Protein AF-A0A6A6W1K2-F1 (afdb_monomer_lite)

Structure (mmCIF, N/CA/C/O backbone):
data_AF-A0A6A6W1K2-F1
#
_entry.id   AF-A0A6A6W1K2-F1
#
loop_
_atom_site.group_PDB
_atom_site.id
_atom_site.type_symbol
_atom_site.label_atom_id
_atom_site.label_alt_id
_atom_site.label_comp_id
_atom_site.label_asym_id
_atom_site.label_entity_id
_atom_site.label_seq_id
_atom_site.pdbx_PDB_ins_code
_atom_site.Cartn_x
_atom_site.Cartn_y
_atom_site.Cartn_z
_atom_site.occupancy
_atom_site.B_iso_or_equiv
_atom_site.auth_seq_id
_atom_site.auth_comp_id
_atom_site.auth_asym_id
_atom_site.auth_atom_id
_atom_site.pdbx_PDB_model_num
ATOM 1 N N . ILE A 1 1 ? -17.883 -15.333 1.302 1.00 63.22 1 ILE A N 1
ATOM 2 C CA . ILE A 1 1 ? -18.537 -14.228 2.040 1.00 63.22 1 ILE A CA 1
ATOM 3 C C . ILE A 1 1 ? -17.746 -14.068 3.324 1.00 63.22 1 ILE A C 1
ATOM 5 O O . ILE A 1 1 ? -17.638 -15.046 4.054 1.00 63.22 1 ILE A O 1
ATOM 9 N N . PHE A 1 2 ? -17.098 -12.921 3.529 1.00 67.56 2 PHE A N 1
ATOM 10 C CA . PHE A 1 2 ? -16.478 -12.623 4.821 1.00 67.56 2 PHE A CA 1
ATOM 11 C C . PHE A 1 2 ? -17.591 -12.375 5.849 1.00 67.56 2 PHE A C 1
ATOM 13 O O . PHE A 1 2 ? -18.599 -11.767 5.479 1.00 67.56 2 PHE A O 1
ATOM 20 N N . PRO A 1 3 ? -17.465 -12.871 7.091 1.00 72.06 3 PRO A N 1
ATOM 21 C CA . PRO A 1 3 ? -18.471 -12.617 8.110 1.00 72.06 3 PRO A CA 1
ATOM 22 C C . PRO A 1 3 ? -18.541 -11.116 8.407 1.00 72.06 3 PRO A C 1
ATOM 24 O O . PRO A 1 3 ? -17.517 -10.434 8.453 1.00 72.06 3 PRO A O 1
ATOM 27 N N . LEU A 1 4 ? -19.761 -10.613 8.595 1.00 71.19 4 LEU A N 1
ATOM 28 C CA . LEU A 1 4 ? -19.977 -9.297 9.185 1.00 71.19 4 LEU A CA 1
ATOM 29 C C . LEU A 1 4 ? -19.411 -9.327 10.606 1.00 71.19 4 LEU A C 1
ATOM 31 O O . LEU A 1 4 ? -19.741 -10.225 11.378 1.00 71.19 4 LEU A O 1
ATOM 35 N N . LEU A 1 5 ? -18.534 -8.377 10.924 1.00 76.25 5 LEU A N 1
ATOM 36 C CA . LEU A 1 5 ? -18.031 -8.207 12.282 1.00 76.25 5 LEU A CA 1
ATOM 37 C C . LEU A 1 5 ? -19.193 -7.762 13.175 1.00 76.25 5 LEU A C 1
ATOM 39 O O . LEU A 1 5 ? -19.896 -6.805 12.847 1.00 76.25 5 LEU A O 1
ATOM 43 N N . GLU A 1 6 ? -19.401 -8.468 14.282 1.00 75.81 6 GLU A N 1
ATOM 44 C CA . GLU A 1 6 ? -20.344 -8.038 15.310 1.00 75.81 6 GLU A CA 1
ATOM 45 C C . GLU A 1 6 ? -19.798 -6.786 16.022 1.00 75.81 6 GLU A C 1
ATOM 47 O O . GLU A 1 6 ? -18.577 -6.635 16.149 1.00 75.81 6 GLU A O 1
ATOM 52 N N . PRO A 1 7 ? -20.670 -5.860 16.463 1.00 75.00 7 PRO A N 1
ATOM 53 C CA . PRO A 1 7 ? -20.232 -4.719 17.251 1.00 75.00 7 PRO A CA 1
ATOM 54 C C . PRO A 1 7 ? -19.538 -5.200 18.531 1.00 75.00 7 PRO A C 1
ATOM 56 O O . PRO A 1 7 ? -20.071 -6.044 19.247 1.00 75.00 7 PRO A O 1
ATOM 59 N N . VAL A 1 8 ? -18.356 -4.651 18.817 1.00 74.31 8 VAL A N 1
ATOM 60 C CA . VAL A 1 8 ? -17.606 -4.955 20.043 1.00 74.31 8 VAL A CA 1
ATOM 61 C C . VAL A 1 8 ? -18.258 -4.240 21.227 1.00 74.31 8 VAL A C 1
ATOM 63 O O . VAL A 1 8 ? -18.487 -3.030 21.168 1.00 74.31 8 VAL A O 1
ATOM 66 N N . ASP A 1 9 ? -18.543 -4.981 22.298 1.00 81.81 9 ASP A N 1
ATOM 67 C CA . ASP A 1 9 ? -18.982 -4.424 23.579 1.00 81.81 9 ASP A CA 1
ATOM 68 C C . ASP A 1 9 ? -17.771 -3.888 24.354 1.00 81.81 9 ASP A C 1
ATOM 70 O O . ASP A 1 9 ? -16.858 -4.638 24.686 1.00 81.81 9 ASP A O 1
ATOM 74 N N . LEU A 1 10 ? -17.759 -2.585 24.638 1.00 78.62 10 LEU A N 1
ATOM 75 C CA . LEU A 1 10 ? -16.683 -1.924 25.387 1.00 78.62 10 LEU A CA 1
ATOM 76 C C . LEU A 1 10 ? -16.795 -2.127 26.910 1.00 78.62 10 LEU A C 1
ATOM 78 O O . LEU A 1 10 ? -15.983 -1.588 27.658 1.00 78.62 10 LEU A O 1
ATOM 82 N N . LEU A 1 11 ? -17.809 -2.859 27.381 1.00 84.12 11 LEU A N 1
ATOM 83 C CA . LEU A 1 11 ? -18.034 -3.194 28.791 1.00 84.12 11 LEU A CA 1
ATOM 84 C C . LEU A 1 11 ? -17.887 -4.697 29.073 1.00 84.12 11 LEU A C 1
ATOM 86 O O . LEU A 1 11 ? -18.274 -5.168 30.144 1.00 84.12 11 LEU A O 1
ATOM 90 N N . ASP A 1 12 ? -17.322 -5.451 28.133 1.00 84.06 12 ASP A N 1
ATOM 91 C CA . ASP A 1 12 ? -17.127 -6.899 28.229 1.00 84.06 12 ASP A CA 1
ATOM 92 C C . ASP A 1 12 ? -16.227 -7.324 29.410 1.00 84.06 12 ASP A C 1
ATOM 94 O O . ASP A 1 12 ? -16.411 -8.405 29.977 1.00 84.06 12 ASP A O 1
ATOM 98 N N . ILE A 1 13 ? -15.288 -6.466 29.829 1.00 86.19 13 ILE A N 1
ATOM 99 C CA . ILE A 1 13 ? -14.355 -6.723 30.934 1.00 86.19 13 ILE A CA 1
ATOM 100 C C . ILE A 1 13 ? -14.479 -5.643 32.019 1.00 86.19 13 ILE A C 1
ATOM 102 O O . ILE A 1 13 ? -14.080 -4.491 31.844 1.00 86.19 13 ILE A O 1
ATOM 106 N N . ASN A 1 14 ? -14.959 -6.041 33.204 1.00 89.19 14 ASN A N 1
ATOM 107 C CA . ASN A 1 14 ? -15.149 -5.139 34.343 1.00 89.19 14 ASN A CA 1
ATOM 108 C C . ASN A 1 14 ? -13.837 -4.457 34.782 1.00 89.19 14 ASN A C 1
ATOM 110 O O . ASN A 1 14 ? -12.853 -5.130 35.090 1.00 89.19 14 ASN A O 1
ATOM 114 N N . GLY A 1 15 ? -13.851 -3.125 34.863 1.00 86.88 15 GLY A N 1
ATOM 115 C CA . GLY A 1 15 ? -12.695 -2.308 35.249 1.00 86.88 15 GLY A CA 1
ATOM 116 C C . GLY A 1 15 ? -11.685 -2.039 34.129 1.00 86.88 15 GLY A C 1
ATOM 117 O O . GLY A 1 15 ? -10.632 -1.471 34.410 1.00 86.88 15 GLY A O 1
ATOM 118 N N . THR A 1 16 ? -11.982 -2.432 32.887 1.00 86.06 16 THR A N 1
ATOM 119 C CA . THR A 1 16 ? -11.126 -2.139 31.728 1.00 86.06 16 THR A CA 1
ATOM 120 C C . THR A 1 16 ? -11.550 -0.835 31.064 1.00 86.06 16 THR A C 1
ATOM 122 O O . THR A 1 16 ? -12.709 -0.666 30.698 1.00 86.06 16 THR A O 1
ATOM 125 N N . GLU A 1 17 ? -10.599 0.080 30.880 1.00 86.50 17 GLU A N 1
ATOM 126 C CA . GLU A 1 17 ? -10.770 1.272 30.048 1.00 86.50 17 GLU A CA 1
ATOM 127 C C . GLU A 1 17 ? -10.184 0.992 28.663 1.00 86.50 17 GLU A C 1
ATOM 129 O O . GLU A 1 17 ? -8.966 0.901 28.489 1.00 86.50 17 GLU A O 1
ATOM 134 N N . TYR A 1 18 ? -11.056 0.824 27.669 1.00 84.06 18 TYR A N 1
ATOM 135 C CA . TYR A 1 18 ? -10.619 0.719 26.283 1.00 84.06 18 TYR A CA 1
ATOM 136 C C . TYR A 1 18 ? -10.148 2.087 25.774 1.00 84.06 18 TYR A C 1
ATOM 138 O O . TYR A 1 18 ? -10.827 3.091 26.006 1.00 84.06 18 TYR A O 1
ATOM 146 N N . PRO A 1 19 ? -9.002 2.155 25.074 1.00 82.06 19 PRO A N 1
ATOM 147 C CA . PRO A 1 19 ? -8.536 3.400 24.483 1.00 82.06 19 PRO A CA 1
ATOM 148 C C . PRO A 1 19 ? -9.517 3.893 23.415 1.00 82.06 19 PRO A C 1
ATOM 150 O O . PRO A 1 19 ? -10.248 3.103 22.811 1.00 82.06 19 PRO A O 1
ATOM 153 N N . GLU A 1 20 ? -9.498 5.202 23.148 1.00 82.56 20 GLU A N 1
ATOM 154 C CA . GLU A 1 20 ? -10.272 5.778 22.049 1.00 82.56 20 GLU A CA 1
ATOM 155 C C . GLU A 1 20 ? -9.976 5.042 20.738 1.00 82.56 20 GLU A C 1
ATOM 157 O O . GLU A 1 20 ? -8.821 4.743 20.411 1.00 82.56 20 GLU A O 1
ATOM 162 N N . ALA A 1 21 ? -11.038 4.743 19.988 1.00 78.75 21 ALA A N 1
ATOM 163 C CA . ALA A 1 21 ? -10.916 4.073 18.708 1.00 78.75 21 ALA A CA 1
ATOM 164 C C . ALA A 1 21 ? -10.014 4.898 17.784 1.00 78.75 21 ALA A C 1
ATOM 166 O O . ALA A 1 21 ? -10.301 6.051 17.456 1.00 78.75 21 ALA A O 1
ATOM 167 N N . ILE A 1 22 ? -8.912 4.287 17.355 1.00 78.81 22 ILE A N 1
ATOM 168 C CA . ILE A 1 22 ? -8.001 4.919 16.412 1.00 78.81 22 ILE A CA 1
ATOM 169 C C . ILE A 1 22 ? -8.732 5.017 15.077 1.00 78.81 22 ILE A C 1
ATOM 171 O O . ILE A 1 22 ? -9.218 4.019 14.544 1.00 78.81 22 ILE A O 1
ATOM 175 N N . SER A 1 23 ? -8.793 6.228 14.527 1.00 76.44 23 SER A N 1
ATOM 176 C CA . SER A 1 23 ? -9.268 6.434 13.164 1.00 76.44 23 SER A CA 1
ATOM 177 C C . SER A 1 23 ? -8.326 5.713 12.204 1.00 76.44 23 SER A C 1
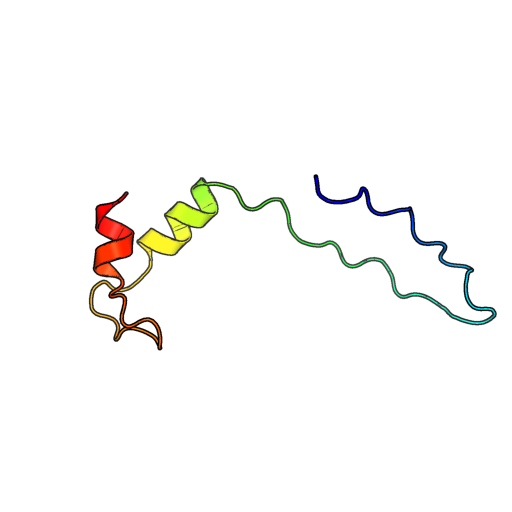ATOM 179 O O . SER A 1 23 ? -7.185 6.134 11.996 1.00 76.44 23 SER A O 1
ATOM 181 N N . ILE A 1 24 ? -8.787 4.592 11.650 1.00 75.81 24 ILE A N 1
ATOM 182 C CA . ILE A 1 24 ? -8.081 3.911 10.571 1.00 75.81 24 ILE A CA 1
ATOM 183 C C . ILE A 1 24 ? -8.273 4.776 9.318 1.00 75.81 24 ILE A C 1
ATOM 185 O O . ILE A 1 24 ? -9.415 5.107 8.983 1.00 75.81 24 ILE A O 1
ATOM 189 N N . PRO A 1 25 ? -7.191 5.200 8.642 1.00 68.44 25 PRO A N 1
ATOM 190 C CA . PRO A 1 25 ? -7.304 6.069 7.482 1.00 68.44 25 PRO A CA 1
ATOM 191 C C . PRO A 1 25 ? -8.129 5.421 6.361 1.00 68.44 25 PRO A C 1
ATOM 193 O O . PRO A 1 25 ? -8.200 4.199 6.247 1.00 68.44 25 PRO A O 1
ATOM 196 N N . ARG A 1 26 ? -8.765 6.307 5.581 1.00 69.12 26 ARG A N 1
ATOM 197 C CA . ARG A 1 26 ? -9.752 6.066 4.513 1.00 69.12 26 ARG A CA 1
ATOM 198 C C . ARG A 1 26 ? -9.466 4.858 3.619 1.00 69.12 26 ARG A C 1
ATOM 200 O O . ARG A 1 26 ? -8.316 4.499 3.390 1.00 69.12 26 ARG A O 1
ATOM 207 N N . GLU A 1 27 ? -10.554 4.336 3.043 1.00 84.19 27 GLU A N 1
ATOM 208 C CA . GLU A 1 27 ? -10.533 3.422 1.898 1.00 84.19 27 GLU A CA 1
ATOM 209 C C . GLU A 1 27 ? -9.450 3.838 0.894 1.00 84.19 27 GLU A C 1
ATOM 211 O O . GLU A 1 27 ? -9.438 4.972 0.413 1.00 84.19 27 GLU A O 1
ATOM 216 N N . ILE A 1 28 ? -8.525 2.914 0.624 1.00 85.81 28 ILE A N 1
ATOM 217 C CA . ILE A 1 28 ? -7.469 3.091 -0.372 1.00 85.81 28 ILE A CA 1
ATOM 218 C C . ILE A 1 28 ? -8.139 3.114 -1.743 1.00 85.81 28 ILE A C 1
ATOM 220 O O . ILE A 1 28 ? -8.826 2.159 -2.108 1.00 85.81 28 ILE A O 1
ATOM 224 N N . THR A 1 29 ? -7.934 4.190 -2.495 1.00 89.88 29 THR A N 1
ATOM 225 C CA . THR A 1 29 ? -8.490 4.329 -3.843 1.00 89.88 29 THR A CA 1
ATOM 226 C C . THR A 1 29 ? -7.540 3.764 -4.898 1.00 89.88 29 THR A C 1
ATOM 228 O O . THR A 1 29 ? -6.334 3.635 -4.671 1.00 89.88 29 THR A O 1
ATOM 231 N N . ASP A 1 30 ? -8.063 3.470 -6.090 1.00 90.56 30 ASP A N 1
ATOM 232 C CA . ASP A 1 30 ? -7.230 3.073 -7.232 1.00 90.56 30 ASP A CA 1
ATOM 233 C C . ASP A 1 30 ? -6.183 4.149 -7.571 1.00 90.56 30 ASP A C 1
ATOM 235 O O . ASP A 1 30 ? -5.045 3.824 -7.909 1.00 90.56 30 ASP A O 1
ATOM 239 N N . ASP A 1 31 ? -6.521 5.431 -7.408 1.00 90.62 31 ASP A 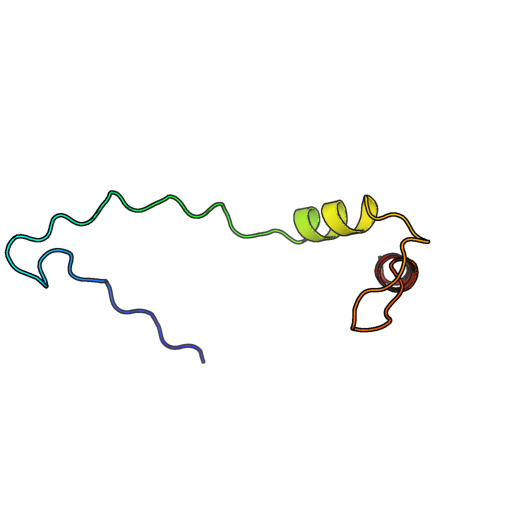N 1
ATOM 240 C CA . ASP A 1 31 ? -5.592 6.542 -7.635 1.00 90.62 31 ASP A CA 1
ATOM 241 C C . ASP A 1 31 ? -4.414 6.526 -6.652 1.00 90.62 31 ASP A C 1
ATOM 243 O O . ASP A 1 31 ? -3.277 6.800 -7.053 1.00 90.62 31 ASP A O 1
ATOM 247 N N . ASP A 1 32 ? -4.650 6.142 -5.394 1.00 90.75 32 ASP A N 1
ATOM 248 C CA . ASP A 1 32 ? -3.591 5.984 -4.391 1.00 90.75 32 ASP A CA 1
ATOM 249 C C . ASP A 1 32 ? -2.633 4.850 -4.783 1.00 90.75 32 ASP A C 1
ATOM 251 O O . ASP A 1 32 ? -1.407 5.000 -4.715 1.00 90.75 32 ASP A O 1
ATOM 255 N N . ILE A 1 33 ? -3.183 3.729 -5.263 1.00 90.44 33 ILE A N 1
ATOM 256 C CA . ILE A 1 33 ? -2.409 2.569 -5.729 1.00 90.44 33 ILE A CA 1
ATOM 257 C C . ILE A 1 33 ? -1.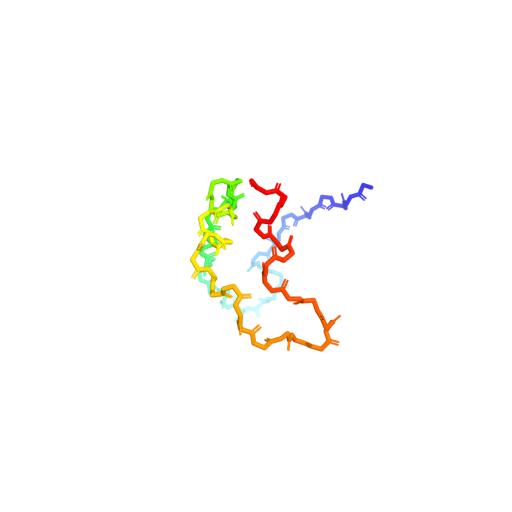565 2.956 -6.947 1.00 90.44 33 ILE A C 1
ATOM 259 O O . ILE A 1 33 ? -0.352 2.720 -6.983 1.00 90.44 33 ILE A O 1
ATOM 263 N N . LEU A 1 34 ? -2.181 3.593 -7.942 1.00 92.06 34 LEU A N 1
ATOM 264 C CA . LEU A 1 34 ? -1.503 4.035 -9.158 1.00 92.06 34 LEU A CA 1
ATOM 265 C C . LEU A 1 34 ? -0.430 5.087 -8.853 1.00 92.06 34 LEU A C 1
ATOM 267 O O . LEU A 1 34 ? 0.662 5.041 -9.427 1.00 92.06 34 LEU A O 1
ATOM 271 N N . GLY A 1 35 ? -0.706 6.012 -7.932 1.00 91.81 35 GLY A N 1
ATOM 272 C CA . GLY A 1 35 ? 0.258 6.991 -7.436 1.00 91.81 35 GLY A CA 1
ATOM 273 C C . GLY A 1 35 ? 1.480 6.323 -6.808 1.00 91.81 35 GLY A C 1
ATOM 274 O O . GLY A 1 35 ? 2.617 6.654 -7.159 1.00 91.81 35 GLY A O 1
ATOM 275 N N . ALA A 1 36 ? 1.261 5.321 -5.954 1.00 91.25 36 ALA A N 1
ATOM 276 C CA . ALA A 1 36 ? 2.333 4.567 -5.313 1.00 91.25 36 ALA A CA 1
ATOM 277 C C . ALA A 1 36 ? 3.195 3.787 -6.321 1.00 91.25 36 ALA A C 1
ATOM 279 O O . ALA A 1 36 ? 4.422 3.787 -6.213 1.00 91.25 36 ALA A O 1
ATOM 280 N N . ILE A 1 37 ? 2.598 3.163 -7.343 1.00 91.12 37 ILE A N 1
ATOM 281 C CA . ILE A 1 37 ? 3.373 2.413 -8.348 1.00 91.12 37 ILE A CA 1
ATOM 282 C C . ILE A 1 37 ? 4.211 3.361 -9.220 1.00 91.12 37 ILE A C 1
ATOM 284 O O . ILE A 1 37 ? 5.359 3.047 -9.558 1.00 91.12 37 ILE A O 1
ATOM 288 N N . LYS A 1 38 ? 3.688 4.549 -9.553 1.00 88.50 38 LYS A N 1
ATOM 289 C CA . LYS A 1 38 ? 4.395 5.545 -10.379 1.00 88.50 38 LYS A CA 1
ATOM 290 C C . LYS A 1 38 ? 5.722 5.991 -9.760 1.00 88.50 38 LYS A C 1
ATOM 292 O O . LYS A 1 38 ? 6.704 6.125 -10.497 1.00 88.50 38 LYS A O 1
ATOM 297 N N . ILE A 1 39 ? 5.781 6.160 -8.437 1.00 91.69 39 ILE A N 1
ATOM 298 C CA . ILE A 1 39 ? 6.980 6.657 -7.736 1.00 91.69 39 ILE A CA 1
ATOM 299 C C . ILE A 1 39 ? 8.090 5.608 -7.556 1.00 91.69 39 ILE A C 1
ATOM 301 O O . ILE A 1 39 ? 9.210 5.958 -7.187 1.00 91.69 39 ILE A O 1
ATOM 305 N N . LEU A 1 40 ? 7.829 4.325 -7.828 1.00 89.56 40 LEU A N 1
ATOM 306 C CA . LEU A 1 40 ? 8.839 3.271 -7.695 1.00 89.56 40 LEU A CA 1
ATOM 307 C C . LEU A 1 40 ? 9.985 3.451 -8.703 1.00 89.56 40 LEU A C 1
ATOM 309 O O . LEU A 1 40 ? 9.758 3.768 -9.867 1.00 89.56 40 LEU A O 1
AT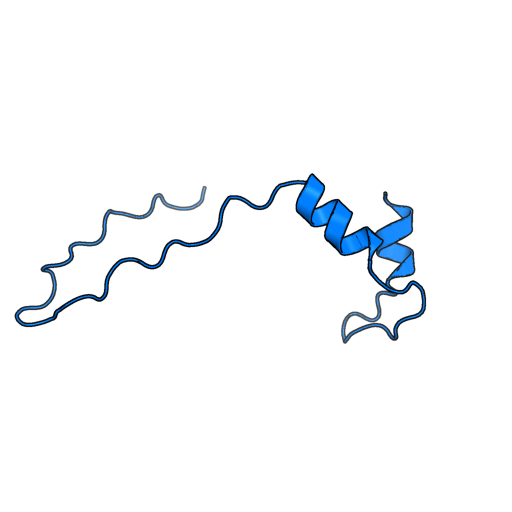OM 313 N N . LEU A 1 41 ? 11.229 3.176 -8.307 1.00 90.00 41 LEU A N 1
ATOM 314 C CA . LEU A 1 41 ? 12.352 3.119 -9.252 1.00 90.00 41 LEU A CA 1
ATOM 315 C C . LEU A 1 41 ? 12.275 1.833 -10.083 1.00 90.00 41 LEU A C 1
ATOM 317 O O . LEU A 1 41 ? 12.115 0.751 -9.518 1.00 90.00 41 LEU A O 1
ATOM 321 N N . ASN A 1 42 ? 12.415 1.942 -11.407 1.00 86.38 42 ASN A N 1
ATOM 322 C CA . ASN A 1 42 ? 12.261 0.809 -12.333 1.00 86.38 42 ASN A CA 1
ATOM 323 C C . ASN A 1 42 ? 13.273 -0.314 -12.073 1.00 86.38 42 ASN A C 1
ATOM 325 O O . ASN A 1 42 ? 12.916 -1.490 -12.147 1.00 86.38 42 ASN A O 1
ATOM 329 N N . ASP A 1 43 ? 14.506 0.068 -11.746 1.00 86.56 43 ASP A N 1
ATOM 330 C CA . ASP A 1 43 ? 15.655 -0.831 -11.618 1.00 86.56 43 ASP A CA 1
ATOM 331 C C . ASP A 1 43 ? 16.070 -1.054 -10.157 1.00 86.56 43 ASP A C 1
ATOM 333 O O . ASP A 1 43 ? 17.215 -1.393 -9.860 1.00 86.56 43 ASP A O 1
ATOM 337 N N . LYS A 1 44 ? 15.129 -0.878 -9.220 1.00 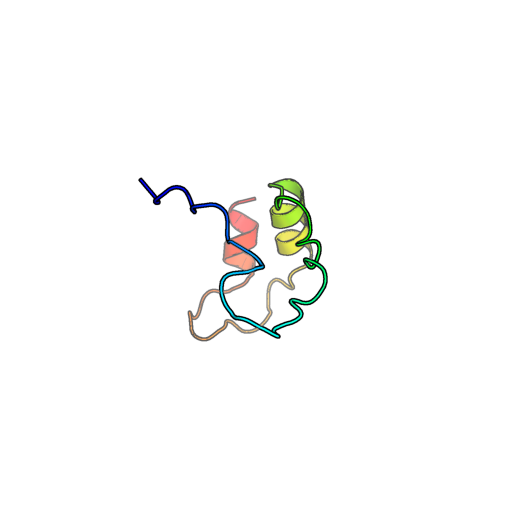87.62 44 LYS A N 1
ATOM 338 C CA . LYS A 1 44 ? 15.329 -1.331 -7.840 1.00 87.62 44 LYS A CA 1
ATOM 339 C C . LYS A 1 44 ? 15.448 -2.858 -7.829 1.00 87.62 44 LYS A C 1
ATOM 341 O O . LYS A 1 44 ? 14.699 -3.542 -8.529 1.00 87.62 44 LYS A O 1
ATOM 346 N N . ALA A 1 45 ? 16.370 -3.373 -7.015 1.00 90.31 45 ALA A N 1
ATOM 347 C CA . ALA A 1 45 ? 16.524 -4.807 -6.810 1.00 90.31 45 ALA A CA 1
ATOM 348 C C . ALA A 1 45 ? 15.181 -5.441 -6.380 1.00 90.31 45 ALA A C 1
ATOM 350 O O . ALA A 1 45 ? 14.514 -4.877 -5.503 1.00 90.31 45 ALA A O 1
ATOM 351 N N . PRO A 1 46 ? 14.781 -6.574 -6.987 1.00 91.38 46 PRO A N 1
ATOM 352 C CA . PRO A 1 46 ? 13.580 -7.300 -6.592 1.00 91.38 46 PRO A CA 1
ATOM 353 C C . PRO A 1 46 ? 13.614 -7.770 -5.135 1.00 91.38 46 PRO A C 1
ATOM 355 O O . PRO A 1 46 ? 14.687 -7.941 -4.550 1.00 91.38 46 PRO A O 1
ATOM 358 N N . GLY A 1 47 ? 12.429 -7.995 -4.566 1.00 89.88 47 GLY A N 1
ATOM 359 C CA . GLY A 1 47 ? 12.284 -8.620 -3.256 1.00 89.88 47 GLY A CA 1
ATOM 360 C C . GLY A 1 47 ? 12.484 -10.136 -3.314 1.00 89.88 47 GLY A C 1
ATOM 361 O O . GLY A 1 47 ? 13.001 -10.687 -4.286 1.00 89.88 47 GLY A O 1
ATOM 362 N N . LEU A 1 48 ? 12.030 -10.828 -2.267 1.00 94.81 48 LEU A N 1
ATOM 363 C CA . LEU A 1 48 ? 12.067 -12.296 -2.194 1.00 94.81 48 LEU A CA 1
ATOM 364 C C . LEU A 1 48 ? 11.226 -12.977 -3.287 1.00 94.81 48 LEU A C 1
ATOM 366 O O . LEU A 1 48 ? 11.465 -14.135 -3.609 1.00 94.81 48 LEU A O 1
ATOM 370 N N . ASP A 1 49 ? 10.263 -12.254 -3.858 1.00 90.31 49 ASP A N 1
ATOM 371 C CA . ASP A 1 49 ? 9.433 -12.693 -4.980 1.00 90.31 49 ASP A CA 1
ATOM 372 C C . ASP A 1 49 ? 10.172 -12.683 -6.330 1.00 90.31 49 ASP A C 1
ATOM 374 O O . ASP A 1 49 ? 9.701 -13.278 -7.297 1.00 90.31 49 ASP A O 1
ATOM 378 N N . GLY A 1 50 ? 11.327 -12.013 -6.417 1.00 92.88 50 GLY A N 1
ATOM 379 C CA . GLY A 1 50 ? 12.097 -11.877 -7.648 1.00 92.88 50 GLY A CA 1
ATOM 380 C C . GLY A 1 50 ? 11.443 -10.990 -8.713 1.00 92.88 50 GLY A C 1
ATOM 381 O O . GLY A 1 50 ? 11.958 -10.933 -9.831 1.00 92.88 50 GLY A O 1
ATOM 382 N N . ILE A 1 51 ? 10.350 -10.279 -8.404 1.00 89.44 51 ILE A N 1
ATOM 383 C CA . ILE A 1 51 ? 9.598 -9.472 -9.378 1.00 89.44 51 ILE A CA 1
ATOM 384 C C . ILE A 1 51 ? 10.206 -8.062 -9.487 1.00 89.44 51 ILE A C 1
ATOM 386 O O . ILE A 1 51 ? 10.216 -7.307 -8.515 1.00 89.44 51 ILE A O 1
ATOM 390 N N . PRO A 1 52 ? 10.698 -7.640 -10.668 1.00 90.50 52 PRO A N 1
ATOM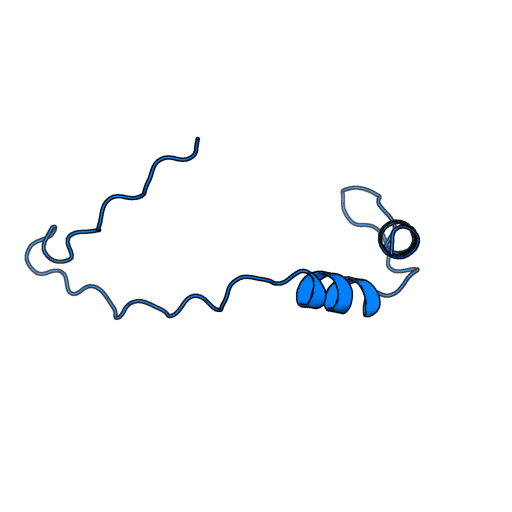 391 C CA . PRO A 1 52 ? 11.208 -6.283 -10.854 1.00 90.50 52 PRO A CA 1
ATOM 392 C C . PRO A 1 52 ? 10.089 -5.232 -10.917 1.00 90.50 52 PRO A C 1
ATOM 394 O O . PRO A 1 52 ? 9.065 -5.444 -11.568 1.00 90.50 52 PRO A O 1
ATOM 397 N N . ASN A 1 53 ? 10.338 -4.033 -10.383 1.00 91.38 53 ASN A N 1
ATOM 398 C CA . ASN A 1 53 ? 9.374 -2.919 -10.394 1.00 91.38 53 ASN A CA 1
ATOM 399 C C . ASN A 1 53 ? 8.893 -2.520 -11.800 1.00 91.38 53 ASN A C 1
ATOM 401 O O . ASN A 1 53 ? 7.745 -2.114 -11.973 1.00 91.38 53 ASN A O 1
ATOM 405 N N . ARG A 1 54 ? 9.738 -2.659 -12.830 1.00 89.69 54 ARG A N 1
ATOM 406 C CA . ARG A 1 54 ? 9.335 -2.431 -14.232 1.00 89.69 54 ARG A CA 1
ATOM 407 C C . ARG A 1 54 ? 8.144 -3.285 -14.677 1.00 89.69 54 ARG A C 1
ATOM 409 O O . ARG A 1 54 ? 7.414 -2.863 -15.566 1.00 89.69 54 ARG A O 1
ATOM 416 N N . CYS A 1 55 ? 7.938 -4.461 -14.086 1.00 87.88 55 CYS A N 1
ATOM 417 C CA . CYS A 1 55 ? 6.792 -5.310 -14.403 1.00 87.88 55 CYS A CA 1
ATOM 418 C C . CYS A 1 55 ? 5.487 -4.692 -13.892 1.00 87.88 55 CYS A C 1
ATOM 420 O O . CYS A 1 55 ? 4.484 -4.752 -14.590 1.00 87.88 55 CYS A O 1
ATOM 422 N N . LEU A 1 56 ? 5.526 -4.028 -12.733 1.00 85.62 56 LEU A N 1
ATOM 423 C CA . LEU A 1 56 ? 4.368 -3.347 -12.148 1.00 85.62 56 LEU A CA 1
ATOM 424 C C . LEU A 1 56 ? 3.940 -2.134 -12.982 1.00 85.62 56 LEU A C 1
ATOM 426 O O . LEU A 1 56 ? 2.755 -1.859 -13.113 1.00 85.62 56 LEU A O 1
ATOM 430 N N . LYS A 1 57 ? 4.901 -1.432 -13.592 1.00 82.38 57 LYS A N 1
ATOM 431 C CA . LYS A 1 57 ? 4.631 -0.239 -14.407 1.00 82.38 57 LYS A CA 1
ATOM 432 C C . LYS A 1 57 ? 4.196 -0.513 -15.844 1.00 82.38 57 LYS A C 1
ATOM 434 O O . LYS A 1 57 ? 3.673 0.390 -16.473 1.00 82.38 57 LYS A O 1
ATOM 439 N N . ARG A 1 58 ? 4.432 -1.712 -16.390 1.00 75.00 58 ARG A N 1
ATOM 440 C CA . ARG A 1 58 ? 3.999 -2.059 -17.763 1.00 75.00 58 ARG A CA 1
ATOM 441 C C . ARG A 1 58 ? 2.492 -2.278 -17.879 1.00 75.00 58 ARG A C 1
ATOM 443 O O . ARG A 1 58 ? 1.978 -2.279 -18.990 1.00 75.00 58 ARG A O 1
ATOM 450 N N . THR A 1 59 ? 1.830 -2.514 -16.754 1.00 61.03 59 THR A N 1
ATOM 451 C CA . THR A 1 59 ? 0.399 -2.831 -16.672 1.00 61.03 59 THR A CA 1
ATOM 452 C C . THR A 1 59 ? -0.454 -1.581 -16.422 1.00 61.03 59 THR A C 1
ATOM 454 O O . THR A 1 59 ? -1.669 -1.695 -16.293 1.00 61.03 59 THR A O 1
ATOM 457 N N . ILE A 1 60 ? 0.180 -0.404 -16.343 1.00 61.91 60 ILE A N 1
ATOM 458 C CA . ILE A 1 60 ? -0.444 0.905 -16.116 1.00 61.91 60 ILE A CA 1
ATOM 459 C C . ILE A 1 60 ? -0.317 1.752 -17.378 1.00 61.91 60 ILE A C 1
ATOM 461 O O . ILE A 1 60 ? 0.764 1.688 -18.008 1.00 61.91 60 ILE A O 1
#

Radius of gyration: 20.23 Å; chains: 1; bounding box: 37×21×53 Å

Organism: NCBI:txid470096

Secondary structure (DSSP, 8-state):
-PPPPPPPPTTSSTT--PPPPP-------HHHHHHHHHTS-TTPPP-TT---HHHHHTT-

pLDDT: mean 83.47, std 8.44, range [61.03, 94.81]

Foldseek 3Di:
DDDDDDDDDCPPDPPDDDDDDDPDDDDQDPVNVVVVLVPDDQPPQDDPVRDGSVVVVVVD

Sequence (60 aa):
IFPLLEPVDLLDINGTEYPEAISIPREITDDDILGAIKILLNDKAPGLDGIPNRCLKRTI